Protein AF-A0A6B2V309-F1 (afdb_monomer_lite)

Sequence (96 aa):
MDEAGTGRRTAALWAVWGASRAVLLLCALRVLVFPGPDVTSDVSVIYRGWYEVLRQGAFPVGDVAWQYPPGAALAILAPAALPFLGYATAFFVLAL

pLDDT: mean 92.57, std 7.84, range [52.56, 98.25]

Foldseek 3Di:
DCVVVVVVVVVVVVVVVVVVLVVVLCCLVVVDPDPDDNPLVCQVPVLQVQLVQVVVVHGPVVDPVPPDDPVCSCLSPQLVVVVVDDRSNSSSVVPD

Structure (mmCIF, N/CA/C/O backbone):
data_AF-A0A6B2V309-F1
#
_entry.id   AF-A0A6B2V309-F1
#
loop_
_atom_site.group_PDB
_atom_site.id
_atom_site.type_symbol
_atom_site.label_atom_id
_atom_site.label_alt_id
_atom_site.label_comp_id
_atom_site.label_asym_id
_atom_site.label_entity_id
_atom_site.label_seq_id
_atom_site.pdbx_PDB_ins_code
_atom_site.Cartn_x
_atom_site.Cartn_y
_atom_site.Cartn_z
_atom_site.occupancy
_atom_site.B_iso_or_equiv
_atom_site.auth_seq_id
_atom_site.auth_comp_id
_atom_site.auth_asym_id
_atom_site.auth_atom_id
_atom_site.pdbx_PDB_model_num
ATOM 1 N N . MET A 1 1 ? 33.784 7.123 -21.328 1.00 52.56 1 MET A N 1
ATOM 2 C CA . MET A 1 1 ? 32.848 6.747 -20.249 1.00 52.56 1 MET A CA 1
ATOM 3 C C . MET A 1 1 ? 31.481 6.678 -20.899 1.00 52.56 1 MET A C 1
ATOM 5 O O . MET A 1 1 ? 30.989 7.704 -21.344 1.00 52.56 1 MET A O 1
ATOM 9 N N . ASP A 1 2 ? 30.956 5.471 -21.104 1.00 64.19 2 ASP A N 1
ATOM 10 C CA . ASP A 1 2 ? 29.888 5.220 -22.082 1.00 64.19 2 ASP A CA 1
ATOM 11 C C . ASP A 1 2 ? 28.497 5.556 -21.525 1.00 64.19 2 ASP A C 1
ATOM 13 O O . ASP A 1 2 ? 27.751 4.686 -21.069 1.00 64.19 2 ASP A O 1
ATOM 17 N N . GLU A 1 3 ? 28.130 6.836 -21.581 1.00 65.19 3 GLU A N 1
ATOM 18 C CA . GLU A 1 3 ? 26.836 7.344 -21.101 1.00 65.19 3 GLU A CA 1
ATOM 19 C C . GLU A 1 3 ? 25.636 6.689 -21.804 1.00 65.19 3 GLU A C 1
ATOM 21 O O . GLU A 1 3 ? 24.624 6.382 -21.169 1.00 65.19 3 GLU A O 1
ATOM 26 N N . ALA A 1 4 ? 25.778 6.361 -23.094 1.00 68.88 4 ALA A N 1
ATOM 27 C CA . ALA A 1 4 ? 24.755 5.657 -23.870 1.00 68.88 4 ALA A CA 1
ATOM 28 C C . ALA A 1 4 ? 24.462 4.241 -23.329 1.00 68.88 4 ALA A C 1
ATOM 30 O O . ALA A 1 4 ? 23.321 3.771 -23.360 1.00 68.88 4 ALA A O 1
ATOM 31 N N . GLY A 1 5 ? 25.480 3.557 -22.792 1.00 77.38 5 GLY A N 1
ATOM 32 C CA . GLY A 1 5 ? 25.336 2.240 -22.165 1.00 77.38 5 GLY A CA 1
ATOM 33 C C . GLY A 1 5 ? 24.615 2.310 -20.815 1.00 77.38 5 GLY A C 1
ATOM 34 O O . GLY A 1 5 ? 23.782 1.448 -20.521 1.00 77.38 5 GLY A O 1
ATOM 35 N N . THR A 1 6 ? 24.885 3.359 -20.036 1.00 83.69 6 THR A N 1
ATOM 36 C CA . THR A 1 6 ? 24.203 3.645 -18.768 1.00 83.69 6 THR A CA 1
ATOM 37 C C . THR A 1 6 ? 22.728 3.975 -18.987 1.00 83.69 6 THR A C 1
ATOM 39 O O . THR A 1 6 ? 21.874 3.361 -18.347 1.00 83.69 6 THR A O 1
ATOM 42 N N . GLY A 1 7 ? 22.399 4.8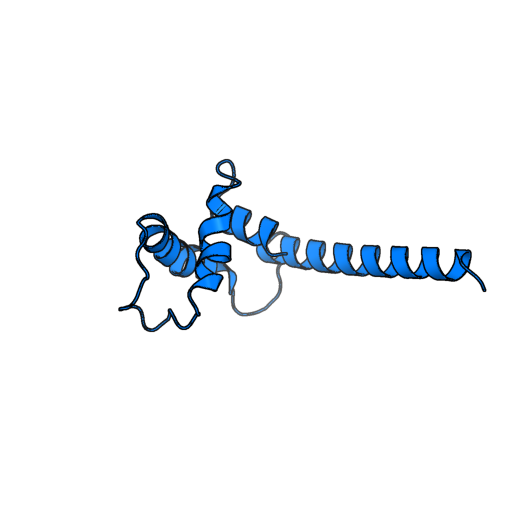58 -19.938 1.00 87.00 7 GLY A N 1
ATOM 43 C CA . GLY A 1 7 ? 21.011 5.258 -20.205 1.00 87.00 7 GLY A CA 1
ATOM 44 C C . GLY A 1 7 ? 20.108 4.076 -20.569 1.00 87.00 7 GLY A C 1
ATOM 45 O O . GLY A 1 7 ? 19.021 3.915 -20.011 1.00 87.00 7 GLY A O 1
ATOM 46 N N . ARG A 1 8 ? 20.593 3.178 -21.436 1.00 90.19 8 ARG A N 1
ATOM 47 C CA . ARG A 1 8 ? 19.850 1.972 -21.834 1.00 90.19 8 ARG A CA 1
ATOM 48 C C . ARG A 1 8 ? 19.640 0.990 -20.677 1.00 90.19 8 ARG A C 1
ATOM 50 O O . ARG A 1 8 ? 18.581 0.373 -20.596 1.00 90.19 8 ARG A O 1
ATOM 57 N N . ARG A 1 9 ? 20.620 0.847 -19.777 1.00 92.62 9 ARG A N 1
ATOM 58 C CA . ARG A 1 9 ? 20.492 -0.009 -18.584 1.00 92.62 9 ARG A CA 1
ATOM 59 C C . ARG A 1 9 ? 19.473 0.555 -17.600 1.00 92.62 9 ARG A C 1
ATOM 61 O O . ARG A 1 9 ? 18.618 -0.192 -17.142 1.00 92.62 9 ARG A O 1
ATOM 68 N N . THR A 1 10 ? 19.508 1.858 -17.334 1.00 95.06 10 THR A N 1
ATOM 69 C CA . THR A 1 10 ? 18.530 2.518 -16.458 1.00 95.06 10 THR A CA 1
ATOM 70 C C . THR A 1 10 ? 17.111 2.394 -17.011 1.00 95.06 10 THR A C 1
ATOM 72 O O . THR A 1 10 ? 16.197 2.048 -16.269 1.00 95.06 10 THR A O 1
ATOM 75 N N . ALA A 1 11 ? 16.925 2.590 -18.320 1.00 95.50 11 ALA A N 1
ATOM 76 C CA . ALA A 1 11 ? 15.627 2.394 -18.964 1.00 95.50 11 ALA A CA 1
ATOM 77 C C . ALA A 1 11 ? 15.125 0.946 -18.830 1.00 95.50 11 ALA A C 1
ATOM 79 O O . ALA A 1 11 ? 13.965 0.726 -18.493 1.00 95.50 11 ALA A O 1
ATOM 80 N N . ALA A 1 12 ? 16.003 -0.042 -19.031 1.00 96.50 12 ALA A N 1
ATOM 81 C CA . ALA A 1 12 ? 15.656 -1.447 -18.843 1.00 96.50 12 ALA A CA 1
ATOM 82 C C . ALA A 1 12 ? 15.272 -1.761 -17.386 1.00 96.50 12 ALA A C 1
ATOM 84 O O . ALA A 1 12 ? 14.299 -2.475 -17.161 1.00 96.50 12 ALA A O 1
ATOM 85 N N . LEU A 1 13 ? 15.982 -1.197 -16.401 1.00 97.56 13 LEU A N 1
ATOM 86 C CA . LEU A 1 13 ? 15.649 -1.364 -14.982 1.00 97.56 13 LEU A CA 1
ATOM 87 C C . LEU A 1 13 ? 14.262 -0.804 -14.657 1.00 97.56 13 LEU A C 1
ATOM 89 O O . LEU A 1 13 ? 13.468 -1.495 -14.023 1.00 97.56 13 LEU A O 1
ATOM 93 N N . TRP A 1 14 ? 13.940 0.400 -15.134 1.00 98.06 14 TRP A N 1
ATOM 94 C CA . TRP A 1 14 ? 12.609 0.983 -14.950 1.00 98.06 14 TRP A CA 1
ATOM 95 C C . TRP A 1 14 ? 11.517 0.190 -15.660 1.00 98.06 14 TRP A C 1
ATOM 97 O O . TRP A 1 14 ? 10.447 -0.005 -15.091 1.00 98.06 14 TRP A O 1
ATOM 107 N N . ALA A 1 15 ? 11.786 -0.307 -16.869 1.00 97.75 15 ALA A N 1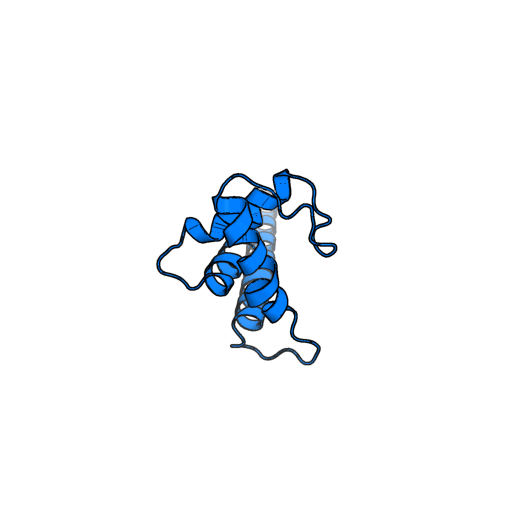
ATOM 108 C CA . ALA A 1 15 ? 10.836 -1.129 -17.609 1.00 97.75 15 ALA A CA 1
ATOM 109 C C . ALA A 1 15 ? 10.541 -2.447 -16.879 1.00 97.75 15 ALA A C 1
ATOM 111 O O . ALA A 1 15 ? 9.379 -2.804 -16.705 1.00 97.75 15 ALA A O 1
ATOM 112 N N . VAL A 1 16 ? 11.577 -3.144 -16.401 1.00 98.19 16 VAL A N 1
ATOM 113 C CA . VAL A 1 16 ? 11.420 -4.382 -15.621 1.00 98.19 16 VAL A CA 1
ATOM 114 C C . VAL A 1 16 ? 10.697 -4.104 -14.305 1.00 98.19 16 VAL A C 1
ATOM 116 O O . VAL A 1 16 ? 9.771 -4.834 -13.951 1.00 98.19 16 VAL A O 1
ATOM 119 N N . TRP A 1 17 ? 11.069 -3.032 -13.603 1.00 97.94 17 TRP A N 1
ATOM 120 C CA . TRP A 1 17 ? 10.400 -2.622 -12.372 1.00 97.94 17 TRP A CA 1
ATOM 121 C C . TRP A 1 17 ? 8.911 -2.339 -12.619 1.00 97.94 17 TRP A C 1
ATOM 123 O O . TRP A 1 17 ? 8.066 -2.958 -11.975 1.00 97.94 17 TRP A O 1
ATOM 133 N N . GLY A 1 18 ? 8.574 -1.510 -13.609 1.00 98.19 18 GLY A N 1
ATOM 134 C CA . GLY A 1 18 ? 7.189 -1.176 -13.948 1.00 98.19 18 GLY A CA 1
ATOM 135 C C . GLY A 1 18 ? 6.376 -2.391 -14.401 1.00 98.19 18 GLY A C 1
ATOM 136 O O . GLY A 1 18 ? 5.254 -2.584 -13.939 1.00 98.19 18 GLY A O 1
ATOM 137 N N . ALA A 1 19 ? 6.953 -3.265 -15.231 1.00 98.25 19 ALA A N 1
ATOM 138 C CA . ALA A 1 19 ? 6.307 -4.510 -15.646 1.00 98.25 19 ALA A CA 1
ATOM 139 C C . ALA A 1 19 ? 6.016 -5.428 -14.449 1.00 98.25 19 ALA A C 1
ATOM 141 O O . ALA A 1 19 ? 4.927 -5.992 -14.357 1.00 98.25 19 ALA A O 1
ATOM 142 N N . SER A 1 20 ? 6.952 -5.540 -13.502 1.00 97.44 20 SER A N 1
ATOM 143 C CA . SER A 1 20 ? 6.750 -6.348 -12.296 1.00 97.44 20 SER A CA 1
ATOM 144 C C . SER A 1 20 ? 5.594 -5.821 -11.435 1.00 97.44 20 SER A C 1
ATOM 146 O O . SER A 1 20 ? 4.767 -6.609 -10.976 1.00 97.44 20 SER A O 1
ATOM 148 N N . ARG A 1 21 ? 5.470 -4.494 -11.283 1.00 97.56 21 ARG A N 1
ATOM 149 C CA . ARG A 1 21 ? 4.366 -3.854 -10.549 1.00 97.56 21 ARG A CA 1
ATOM 150 C C . ARG A 1 21 ? 3.031 -3.995 -11.259 1.00 97.56 21 ARG A C 1
ATOM 152 O O . ARG A 1 21 ? 2.047 -4.342 -10.614 1.00 97.56 21 ARG A O 1
ATOM 159 N N . ALA A 1 22 ? 3.011 -3.844 -12.582 1.00 97.69 22 ALA A N 1
ATOM 160 C CA . ALA A 1 22 ? 1.812 -4.068 -13.380 1.00 97.69 22 ALA A CA 1
ATOM 161 C C . ALA A 1 22 ? 1.291 -5.506 -13.230 1.00 97.69 22 ALA A C 1
ATOM 163 O O . ALA A 1 22 ? 0.097 -5.701 -13.020 1.00 97.69 22 ALA A O 1
ATOM 164 N N . VAL A 1 23 ? 2.171 -6.513 -13.267 1.00 96.50 23 VAL A N 1
ATOM 165 C CA . VAL A 1 23 ? 1.776 -7.914 -13.039 1.00 96.50 23 VAL A CA 1
ATOM 166 C C . VAL A 1 23 ? 1.192 -8.101 -11.637 1.00 96.50 23 VAL A C 1
ATOM 168 O O . VAL A 1 23 ? 0.129 -8.704 -11.505 1.00 96.50 23 VAL A O 1
ATOM 171 N N . LEU A 1 24 ? 1.829 -7.550 -10.598 1.00 95.00 24 LEU A N 1
ATOM 172 C CA . LEU A 1 24 ? 1.301 -7.616 -9.230 1.00 95.00 24 LEU A CA 1
ATOM 173 C C . LEU A 1 24 ? -0.067 -6.937 -9.104 1.00 95.00 24 LEU A C 1
ATOM 175 O O . LEU A 1 24 ? -0.958 -7.491 -8.464 1.00 95.00 24 LEU A O 1
ATOM 179 N N . LEU A 1 25 ? -0.258 -5.779 -9.742 1.00 95.75 25 LEU A N 1
ATOM 180 C CA . LEU A 1 25 ? -1.533 -5.067 -9.747 1.00 95.75 25 LEU A CA 1
ATOM 181 C C . LEU A 1 25 ? -2.623 -5.886 -10.450 1.00 95.75 25 LEU A C 1
ATOM 183 O O . LEU A 1 25 ? -3.723 -6.019 -9.922 1.00 95.75 25 LEU A O 1
ATOM 187 N N . LEU A 1 26 ? -2.320 -6.495 -11.600 1.00 95.81 26 LEU A N 1
ATOM 188 C CA . LEU A 1 26 ? -3.255 -7.382 -12.301 1.00 95.81 26 LEU A CA 1
ATOM 189 C C . LEU A 1 26 ? -3.639 -8.601 -11.452 1.00 95.81 26 LEU A C 1
ATOM 191 O O . LEU A 1 26 ? -4.801 -9.013 -11.472 1.00 95.81 26 LEU A O 1
ATOM 195 N N . CYS A 1 27 ? -2.697 -9.153 -10.684 1.00 93.56 27 CYS A N 1
ATOM 196 C CA . CYS A 1 27 ? -2.983 -10.214 -9.720 1.00 93.56 27 CYS A CA 1
ATOM 197 C C . CYS A 1 27 ? -3.883 -9.725 -8.574 1.00 93.56 27 CYS A C 1
ATOM 199 O O . CYS A 1 27 ? -4.887 -10.367 -8.269 1.00 93.56 27 CYS A O 1
ATOM 201 N N . ALA A 1 28 ? -3.571 -8.572 -7.972 1.00 92.69 28 ALA A N 1
ATOM 202 C CA . ALA A 1 28 ? -4.350 -7.987 -6.877 1.00 92.69 28 ALA A CA 1
ATOM 203 C C . ALA A 1 28 ? -5.786 -7.632 -7.301 1.00 92.69 28 ALA A C 1
ATOM 205 O O . ALA A 1 28 ? -6.728 -7.801 -6.532 1.00 92.69 28 ALA A O 1
ATOM 206 N N . LEU A 1 29 ? -5.969 -7.204 -8.552 1.00 92.12 29 LEU A N 1
ATOM 207 C CA . LEU A 1 29 ? -7.277 -6.940 -9.159 1.00 92.12 29 LEU A CA 1
ATOM 208 C C . LEU A 1 29 ? -7.970 -8.207 -9.684 1.00 92.12 29 LEU A C 1
ATOM 210 O O . LEU A 1 29 ? -9.026 -8.109 -10.307 1.00 92.12 29 LEU A O 1
ATOM 214 N N . ARG A 1 30 ? -7.389 -9.391 -9.445 1.00 90.75 30 ARG A N 1
ATOM 215 C CA . ARG A 1 30 ? -7.911 -10.706 -9.855 1.00 90.75 30 ARG A CA 1
ATOM 216 C C . ARG A 1 30 ? -8.095 -1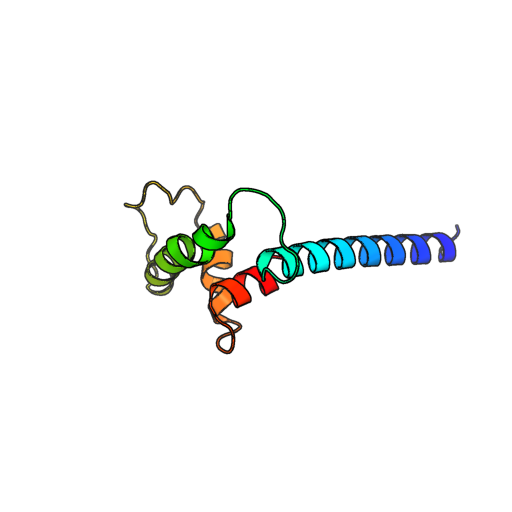0.859 -11.372 1.00 90.75 30 ARG A C 1
ATOM 218 O O . ARG A 1 30 ? -8.796 -11.770 -11.805 1.00 90.75 30 ARG A O 1
ATOM 225 N N . VAL A 1 31 ? -7.438 -10.018 -12.178 1.00 94.31 31 VAL A N 1
ATOM 226 C CA . VAL A 1 31 ? -7.364 -10.160 -13.645 1.00 94.31 31 VAL A CA 1
ATOM 227 C C . VAL A 1 31 ? -6.481 -11.354 -14.004 1.00 94.31 31 VAL A C 1
ATOM 229 O O . VAL A 1 31 ? -6.799 -12.121 -14.910 1.00 94.31 31 VAL A O 1
ATOM 232 N N . LEU A 1 32 ? -5.393 -11.535 -13.253 1.00 93.00 32 LEU A N 1
ATOM 233 C CA . LEU A 1 32 ? -4.569 -12.738 -13.270 1.00 93.00 32 LEU A CA 1
ATOM 234 C C . LEU A 1 32 ? -4.781 -13.492 -11.955 1.00 93.00 32 LEU A C 1
ATOM 236 O O . LEU A 1 32 ? -4.572 -12.944 -10.877 1.00 93.00 32 LEU A O 1
ATOM 240 N N . VAL A 1 33 ? -5.217 -14.748 -12.023 1.00 89.75 33 VAL A N 1
ATOM 241 C CA . VAL A 1 33 ? -5.457 -15.550 -10.816 1.00 89.75 33 VAL A CA 1
AT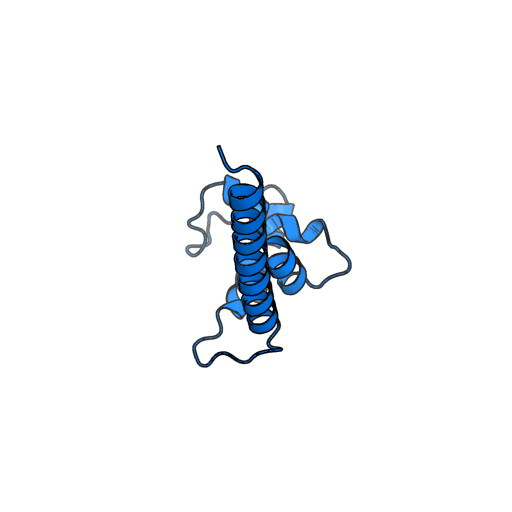OM 242 C C . VAL A 1 33 ? -4.172 -16.273 -10.435 1.00 89.75 33 VAL A C 1
ATOM 244 O O . VAL A 1 33 ? -3.725 -17.173 -11.143 1.00 89.75 33 VAL A O 1
ATOM 247 N N . PHE A 1 34 ? -3.587 -15.883 -9.305 1.00 84.38 34 PHE A N 1
ATOM 248 C CA . PHE A 1 34 ? -2.465 -16.596 -8.709 1.00 84.38 34 PHE A CA 1
ATOM 249 C C . PHE A 1 34 ? -2.988 -17.670 -7.737 1.00 84.38 34 PHE A C 1
ATOM 251 O O . PHE A 1 34 ? -3.834 -17.355 -6.898 1.00 84.38 34 PHE A O 1
ATOM 258 N N . PRO A 1 35 ? -2.538 -18.933 -7.836 1.00 84.81 35 PRO A N 1
ATOM 259 C CA . PRO A 1 35 ? -2.991 -19.991 -6.938 1.00 84.81 35 PRO A CA 1
ATOM 260 C C . PRO A 1 35 ? -2.444 -19.771 -5.520 1.00 84.81 35 PRO A C 1
ATOM 262 O O . PRO A 1 35 ? -1.241 -19.605 -5.336 1.00 84.81 35 PRO A O 1
ATOM 265 N N . GLY A 1 36 ? -3.313 -19.809 -4.510 1.00 82.69 36 GLY A N 1
ATOM 266 C CA . GLY A 1 36 ? -2.919 -19.681 -3.105 1.00 82.69 36 GLY A CA 1
ATOM 267 C C . GLY A 1 36 ? -3.921 -18.891 -2.259 1.00 82.69 36 GLY A C 1
ATOM 268 O O . GLY A 1 36 ? -5.014 -18.579 -2.737 1.00 82.69 36 GLY A O 1
ATOM 269 N N . PRO A 1 37 ? -3.569 -18.595 -0.994 1.00 80.94 37 PRO A N 1
ATOM 270 C CA . PRO A 1 37 ? -4.384 -17.773 -0.108 1.00 80.94 37 PRO A CA 1
ATOM 271 C C . PRO A 1 37 ? -4.579 -16.364 -0.674 1.00 80.94 37 PRO A C 1
ATOM 273 O O . PRO A 1 37 ? -3.628 -15.737 -1.141 1.00 80.94 37 PRO A O 1
ATOM 276 N N . ASP A 1 38 ? -5.810 -15.862 -0.604 1.00 82.75 38 ASP A N 1
ATOM 277 C CA . ASP A 1 38 ? -6.132 -14.499 -1.014 1.00 82.75 38 ASP A CA 1
ATOM 278 C C . ASP A 1 38 ? -5.808 -13.529 0.128 1.00 82.75 38 ASP A C 1
ATOM 280 O O . ASP A 1 38 ? -6.518 -13.472 1.125 1.00 82.75 38 ASP A O 1
ATOM 284 N N . VAL A 1 39 ? -4.716 -12.779 -0.015 1.00 80.12 39 VAL A N 1
ATOM 285 C CA . VAL A 1 39 ? -4.304 -11.747 0.954 1.00 80.12 39 VAL A CA 1
ATOM 286 C C . VAL A 1 39 ? -4.949 -10.386 0.672 1.00 80.12 39 VAL A C 1
ATOM 288 O O . VAL A 1 39 ? -4.777 -9.438 1.436 1.00 80.12 39 VAL A O 1
ATOM 291 N N . THR A 1 40 ? -5.702 -10.250 -0.425 1.00 85.81 40 THR A N 1
ATOM 292 C CA . THR A 1 40 ? -6.348 -8.978 -0.788 1.00 85.81 40 THR A CA 1
ATOM 293 C C . THR A 1 40 ? -7.572 -8.681 0.082 1.00 85.81 40 THR A C 1
ATOM 295 O O . THR A 1 40 ? -7.964 -7.516 0.233 1.00 85.81 40 THR A O 1
ATOM 298 N N . SER A 1 41 ? -8.145 -9.712 0.715 1.00 84.56 41 SER A N 1
ATOM 299 C CA . SER A 1 41 ? -9.239 -9.569 1.679 1.00 84.56 41 SER A CA 1
ATOM 300 C C . SER A 1 41 ? -8.836 -8.743 2.894 1.00 84.56 41 SER A C 1
ATOM 302 O O . SER A 1 41 ? -9.648 -7.956 3.381 1.00 84.56 41 SER A O 1
ATOM 304 N N . ASP A 1 42 ? -7.583 -8.850 3.338 1.00 89.00 42 ASP A N 1
ATOM 305 C CA . ASP A 1 42 ? -7.080 -8.114 4.501 1.00 89.00 42 ASP A CA 1
ATOM 306 C C . ASP A 1 42 ? -7.144 -6.605 4.253 1.00 89.00 42 ASP A C 1
ATOM 308 O O . ASP A 1 42 ? -7.520 -5.838 5.138 1.00 89.00 42 ASP A O 1
ATOM 312 N N . VAL A 1 43 ? -6.896 -6.162 3.018 1.00 91.62 43 VAL A N 1
ATOM 313 C CA . VAL A 1 43 ? -7.032 -4.745 2.653 1.00 91.62 43 VAL A CA 1
ATOM 314 C C . VAL A 1 43 ? -8.497 -4.302 2.688 1.00 91.62 43 VAL A C 1
ATOM 316 O O . VAL A 1 43 ? -8.826 -3.228 3.194 1.00 91.62 43 VAL A O 1
ATOM 319 N N . SER A 1 44 ? -9.395 -5.135 2.164 1.00 89.06 44 SER A N 1
ATOM 320 C CA . SER A 1 44 ? -10.823 -4.808 2.080 1.00 89.06 44 SER A CA 1
ATOM 321 C C . SER A 1 44 ? -11.529 -4.836 3.440 1.00 89.06 44 SER A C 1
ATOM 323 O O . SER A 1 44 ? -12.526 -4.138 3.612 1.00 89.06 44 SER A O 1
ATOM 325 N N . VAL A 1 45 ? -11.018 -5.618 4.395 1.00 91.31 45 VAL A N 1
ATOM 326 C CA . VAL A 1 45 ? -11.627 -5.820 5.718 1.00 91.31 45 VAL A CA 1
ATOM 327 C C . VAL A 1 45 ? -10.822 -5.117 6.810 1.00 91.31 45 VAL A C 1
ATOM 329 O O . VAL A 1 45 ? -11.315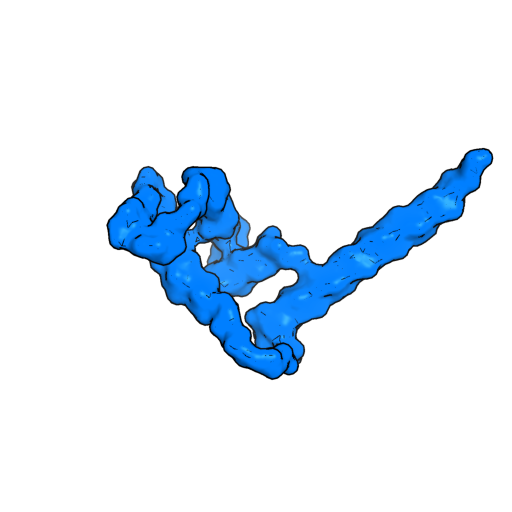 -4.169 7.420 1.00 91.31 45 VAL A O 1
ATOM 332 N N . ILE A 1 46 ? -9.579 -5.544 7.039 1.00 94.94 46 ILE A N 1
ATOM 333 C CA . ILE A 1 46 ? -8.744 -5.073 8.151 1.00 94.94 46 ILE A CA 1
ATOM 334 C C . ILE A 1 46 ? -8.295 -3.632 7.897 1.00 94.94 46 ILE A C 1
ATOM 336 O O . ILE A 1 46 ? -8.569 -2.748 8.708 1.00 94.94 46 ILE A O 1
ATOM 340 N N . TYR A 1 47 ? -7.676 -3.353 6.744 1.00 96.12 47 TYR A N 1
ATOM 341 C CA . TYR A 1 47 ? -7.142 -2.010 6.476 1.00 96.12 47 TYR A CA 1
ATOM 342 C C . TYR A 1 47 ? -8.268 -0.993 6.328 1.00 96.12 47 TYR A C 1
ATOM 344 O O . TYR A 1 47 ? -8.152 0.128 6.821 1.00 96.12 47 TYR A O 1
ATOM 352 N N . ARG A 1 48 ? -9.391 -1.388 5.713 1.00 96.38 48 ARG A N 1
ATOM 353 C CA . ARG A 1 48 ? -10.586 -0.544 5.661 1.00 96.38 48 ARG A CA 1
ATOM 354 C C . ARG A 1 48 ? -11.121 -0.235 7.062 1.00 96.38 48 ARG A C 1
ATOM 356 O O . ARG A 1 48 ? -11.474 0.912 7.317 1.00 96.38 48 ARG A O 1
ATOM 363 N N . GLY A 1 49 ? -11.151 -1.213 7.968 1.00 96.12 49 GLY A N 1
ATOM 364 C CA . GLY A 1 49 ? -11.526 -0.998 9.367 1.00 96.12 49 GLY A CA 1
ATOM 365 C C . GLY A 1 49 ? -10.602 0.001 10.067 1.00 96.12 49 GLY A C 1
ATOM 366 O O . GLY A 1 49 ? -11.072 0.965 10.673 1.00 96.12 49 GLY A O 1
ATOM 367 N N . TRP A 1 50 ? -9.287 -0.157 9.908 1.00 97.50 50 TRP A N 1
ATOM 368 C CA . TRP A 1 50 ? -8.306 0.790 10.447 1.00 97.50 50 TRP A CA 1
ATOM 369 C C . TRP A 1 50 ? -8.439 2.185 9.843 1.00 97.50 50 TRP A C 1
ATOM 371 O O . TRP A 1 50 ? -8.354 3.166 10.575 1.00 97.50 50 TRP A O 1
ATOM 381 N N . TYR A 1 51 ? -8.695 2.295 8.538 1.00 97.38 51 TYR A N 1
ATOM 382 C CA . TYR A 1 51 ? -8.934 3.569 7.859 1.00 97.38 51 TYR A CA 1
ATOM 383 C C . TYR A 1 51 ? -10.071 4.365 8.507 1.00 97.38 51 TYR A C 1
ATOM 385 O O . TYR A 1 51 ? -9.928 5.570 8.719 1.00 97.38 51 TYR A O 1
ATOM 393 N N . GLU A 1 52 ? -11.177 3.705 8.861 1.00 96.94 52 GLU A N 1
ATOM 394 C CA . GLU A 1 52 ? -12.323 4.363 9.498 1.00 96.94 52 GLU A CA 1
ATOM 395 C C . GLU A 1 52 ? -11.989 4.931 10.888 1.00 96.94 52 GLU A C 1
ATOM 397 O O . GLU A 1 52 ? -12.551 5.960 11.267 1.00 96.94 52 GLU A O 1
ATOM 402 N N . VAL A 1 53 ? -11.058 4.312 11.622 1.00 97.12 53 VAL A N 1
ATOM 403 C CA . VAL A 1 53 ? -10.554 4.810 12.917 1.00 97.12 53 VAL A CA 1
ATOM 404 C C . VAL A 1 53 ? -9.527 5.927 12.704 1.00 97.12 53 VAL A C 1
ATOM 406 O O . VAL A 1 53 ? -9.660 7.020 13.256 1.00 97.12 53 VAL A O 1
ATOM 409 N N . LEU A 1 54 ? -8.539 5.689 11.839 1.00 97.50 54 LEU A N 1
ATOM 410 C CA . LEU A 1 54 ? -7.445 6.618 11.545 1.00 97.50 54 LEU A CA 1
ATOM 411 C C . LEU A 1 54 ? -7.940 7.950 10.991 1.00 97.50 54 LEU A C 1
ATOM 413 O O . LEU A 1 54 ? -7.421 9.000 11.373 1.00 97.50 54 LEU A O 1
ATOM 417 N N . ARG A 1 55 ? -8.970 7.948 10.135 1.00 96.69 55 ARG A N 1
ATOM 418 C CA . ARG A 1 55 ? -9.519 9.191 9.566 1.00 96.69 55 ARG A CA 1
ATOM 419 C C . ARG A 1 55 ? -10.172 10.103 10.608 1.00 96.69 55 ARG A C 1
ATOM 421 O O . ARG A 1 55 ? -10.440 11.260 10.307 1.00 96.69 55 ARG A O 1
ATOM 428 N N . GLN A 1 56 ? -10.436 9.589 11.809 1.00 96.88 56 GLN A N 1
ATOM 429 C CA . GLN A 1 56 ? -10.949 10.356 12.947 1.00 96.88 56 GLN A CA 1
ATOM 430 C C . GLN A 1 56 ? -9.817 10.934 13.814 1.00 96.88 56 GLN A C 1
ATOM 432 O O . GLN A 1 56 ? -10.088 11.614 14.799 1.00 96.88 56 GLN A O 1
ATOM 437 N N . GLY A 1 57 ? -8.550 10.684 13.460 1.00 95.56 57 GLY A N 1
ATOM 438 C CA . GLY A 1 57 ? -7.381 11.150 14.210 1.00 95.56 57 GLY A CA 1
ATOM 439 C C . GLY A 1 57 ? -6.981 10.245 15.378 1.00 95.56 57 GLY A C 1
ATOM 440 O O . GLY A 1 57 ? -6.200 10.667 16.227 1.00 95.56 57 GLY A O 1
ATOM 441 N N . ALA A 1 58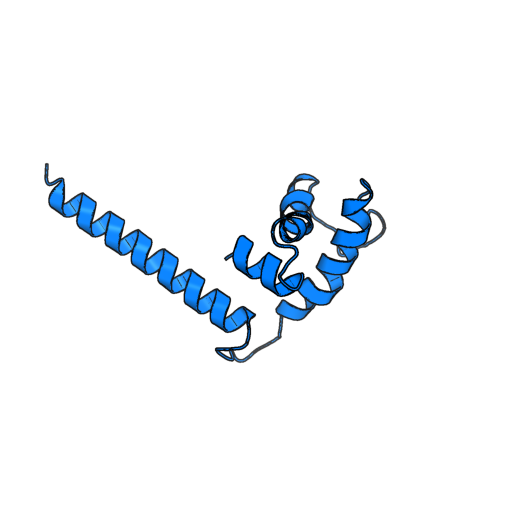 ? -7.496 9.013 15.432 1.00 95.50 58 ALA A N 1
ATOM 442 C CA . ALA A 1 58 ? -7.178 8.031 16.464 1.00 95.50 58 ALA A CA 1
ATOM 443 C C . ALA A 1 58 ? -6.505 6.790 15.867 1.00 95.50 58 ALA A C 1
ATOM 445 O O . ALA A 1 58 ? -6.716 6.455 14.707 1.00 95.50 58 ALA A O 1
ATOM 446 N N . PHE A 1 59 ? -5.724 6.074 16.672 1.00 95.31 59 PHE A N 1
ATOM 447 C CA . PHE A 1 59 ? -5.153 4.784 16.280 1.00 95.31 59 PHE A CA 1
ATOM 448 C C . PHE A 1 59 ? -6.023 3.628 16.795 1.00 95.31 59 PHE A C 1
ATOM 450 O O . PHE A 1 59 ? -6.631 3.766 17.860 1.00 95.31 59 PHE A O 1
ATOM 457 N N . PRO A 1 60 ? -6.074 2.476 16.099 1.00 94.69 60 PRO A N 1
ATOM 458 C CA . PRO A 1 60 ? -6.824 1.299 16.543 1.00 94.69 60 PRO A CA 1
ATOM 459 C C . PRO A 1 60 ? -6.068 0.545 17.657 1.00 94.69 60 PRO A C 1
ATOM 461 O O . PRO A 1 60 ? -5.706 -0.615 17.517 1.00 94.69 60 PRO A O 1
ATOM 464 N N . VAL A 1 61 ? -5.813 1.215 18.786 1.00 88.94 61 VAL A N 1
ATOM 465 C CA . VAL A 1 61 ? -4.916 0.750 19.868 1.00 88.94 61 VAL A CA 1
ATOM 466 C C . VAL A 1 61 ? -5.372 -0.548 20.550 1.00 88.94 61 VAL A C 1
ATOM 468 O O . VAL A 1 61 ? -4.563 -1.223 21.175 1.00 88.94 61 VAL A O 1
ATOM 471 N N . GLY A 1 62 ? -6.665 -0.879 20.466 1.00 89.19 62 GLY A N 1
ATOM 472 C CA . GLY A 1 62 ? -7.239 -2.110 21.023 1.00 89.19 62 GLY A CA 1
ATOM 473 C C . GLY A 1 62 ? -7.268 -3.293 20.051 1.00 89.19 62 GLY A C 1
ATOM 474 O O . GLY A 1 62 ? -7.664 -4.386 20.448 1.00 89.19 62 GLY A O 1
ATOM 475 N N . ASP A 1 63 ? -6.883 -3.087 18.791 1.00 95.19 63 ASP A N 1
ATOM 476 C CA . ASP A 1 63 ? -6.829 -4.144 17.787 1.00 95.19 63 ASP A CA 1
ATOM 477 C C . ASP A 1 63 ? -5.446 -4.809 17.802 1.00 95.19 63 ASP A C 1
ATOM 479 O O . ASP A 1 63 ? -4.436 -4.184 17.486 1.00 95.19 63 ASP A O 1
ATOM 483 N N . VAL A 1 64 ? -5.395 -6.097 18.145 1.00 94.75 64 VAL A N 1
ATOM 484 C CA . VAL A 1 64 ? -4.146 -6.878 18.203 1.00 94.75 64 VAL A CA 1
ATOM 485 C C . VAL A 1 64 ? -3.488 -7.069 16.833 1.00 94.75 64 VAL A C 1
ATOM 487 O O . VAL A 1 64 ? -2.293 -7.365 16.755 1.00 94.75 64 VAL A O 1
ATOM 490 N N . ALA A 1 65 ? -4.244 -6.901 15.746 1.00 93.88 65 ALA A N 1
ATOM 491 C CA . ALA A 1 65 ? -3.691 -6.924 14.400 1.00 93.88 65 ALA A CA 1
ATOM 492 C C . ALA A 1 65 ? -2.928 -5.625 14.075 1.00 93.88 65 ALA A C 1
ATOM 494 O O . ALA A 1 65 ? -2.070 -5.628 13.190 1.00 93.88 65 ALA A O 1
ATOM 495 N N . TRP A 1 66 ? -3.178 -4.522 14.795 1.00 94.50 66 TRP A N 1
ATOM 496 C CA . TRP A 1 66 ? -2.448 -3.271 14.609 1.00 94.50 66 TRP A CA 1
ATOM 497 C C . TRP A 1 66 ? -1.089 -3.312 15.317 1.00 94.50 66 TRP A C 1
ATOM 499 O O . TRP A 1 66 ? -0.972 -3.065 16.515 1.00 94.50 66 TRP A O 1
ATOM 509 N N . GLN A 1 67 ? -0.033 -3.594 14.554 1.00 93.25 67 GLN A N 1
ATOM 510 C CA . GLN A 1 67 ? 1.343 -3.700 15.070 1.00 93.25 67 GLN A CA 1
ATOM 511 C C . GLN A 1 67 ? 2.292 -2.657 14.459 1.00 93.25 67 GLN A C 1
ATOM 513 O O . GLN A 1 67 ? 3.508 -2.720 14.639 1.00 93.25 67 GLN A O 1
ATOM 518 N N . TYR A 1 68 ? 1.748 -1.697 13.709 1.00 91.19 68 TYR A N 1
ATOM 519 C CA . TYR A 1 68 ? 2.539 -0.753 12.931 1.00 91.19 68 TYR A CA 1
ATOM 520 C C . TYR A 1 68 ? 2.849 0.547 13.690 1.00 91.19 68 TYR A C 1
ATOM 522 O O . TYR A 1 68 ? 2.015 1.039 14.456 1.00 91.19 68 TYR A O 1
ATOM 530 N N . PRO A 1 69 ? 4.022 1.165 13.440 1.00 94.06 69 PRO A N 1
ATOM 531 C CA . PRO A 1 69 ? 4.319 2.496 13.955 1.00 94.06 69 PRO A CA 1
ATOM 532 C C . PRO A 1 69 ? 3.387 3.553 13.328 1.00 94.06 69 PRO A C 1
ATOM 534 O O . PRO A 1 69 ? 2.858 3.332 12.234 1.00 94.06 69 PRO A O 1
ATOM 537 N N . PRO A 1 70 ? 3.243 4.744 13.945 1.00 93.12 70 PRO A N 1
ATOM 538 C CA . PRO A 1 70 ? 2.310 5.778 13.490 1.00 93.12 70 PRO A CA 1
ATOM 539 C C . PRO A 1 70 ? 2.419 6.158 12.006 1.00 93.12 70 PRO A C 1
ATOM 541 O O . PRO A 1 70 ? 1.407 6.430 11.367 1.00 93.12 70 PRO A O 1
ATOM 544 N N . GLY A 1 71 ? 3.626 6.125 11.428 1.00 94.06 71 GLY A N 1
ATOM 545 C CA . GLY A 1 71 ? 3.850 6.448 10.015 1.00 94.06 71 GLY A CA 1
ATOM 546 C C . GLY A 1 71 ? 3.104 5.541 9.027 1.00 94.06 71 GLY A C 1
ATOM 547 O O . GLY A 1 71 ? 2.763 5.990 7.935 1.00 94.06 71 GLY A O 1
ATOM 548 N N . ALA A 1 72 ? 2.775 4.301 9.409 1.00 94.62 72 ALA A N 1
ATOM 549 C CA . ALA A 1 72 ? 2.005 3.393 8.558 1.00 94.62 72 ALA A CA 1
ATOM 550 C C . ALA A 1 72 ? 0.570 3.881 8.309 1.00 94.62 72 ALA A C 1
ATOM 552 O O . ALA A 1 72 ? -0.022 3.533 7.287 1.00 94.62 72 ALA A O 1
ATOM 553 N N . ALA A 1 73 ? 0.033 4.742 9.184 1.00 96.12 73 ALA A N 1
ATOM 554 C CA . ALA A 1 73 ? -1.274 5.356 8.981 1.00 96.12 73 ALA A CA 1
ATOM 555 C C . ALA A 1 73 ? -1.368 6.093 7.639 1.00 96.12 73 ALA A C 1
ATOM 557 O O . ALA A 1 73 ? -2.433 6.092 7.030 1.00 96.12 73 ALA A O 1
ATOM 558 N N . LEU A 1 74 ? -0.263 6.662 7.139 1.00 96.50 74 LEU A N 1
ATOM 559 C CA . LEU A 1 74 ? -0.243 7.346 5.845 1.00 96.50 74 LEU A CA 1
ATOM 560 C C . LEU A 1 74 ? -0.634 6.408 4.702 1.00 96.50 74 LEU A C 1
ATOM 562 O O . LEU A 1 74 ? -1.463 6.783 3.882 1.00 96.50 74 LEU A O 1
ATOM 566 N N . ALA A 1 75 ? -0.108 5.181 4.675 1.00 96.38 75 ALA A N 1
ATOM 567 C CA . ALA A 1 75 ? -0.450 4.205 3.641 1.00 96.38 75 ALA A CA 1
ATOM 568 C C . ALA A 1 75 ? -1.923 3.771 3.731 1.00 96.38 75 ALA A C 1
ATOM 570 O O . ALA A 1 75 ? -2.592 3.631 2.711 1.00 96.38 75 ALA A O 1
ATOM 571 N N . ILE A 1 76 ? -2.446 3.610 4.950 1.00 97.31 76 ILE A N 1
ATOM 572 C CA . ILE A 1 76 ? -3.841 3.212 5.192 1.00 97.31 76 ILE A CA 1
ATOM 573 C C . ILE A 1 76 ? -4.822 4.352 4.858 1.00 97.31 76 ILE A C 1
ATOM 575 O O . ILE A 1 76 ? -5.941 4.088 4.414 1.00 97.31 76 ILE A O 1
ATOM 579 N N . LEU A 1 77 ? -4.411 5.614 5.030 1.00 98.06 77 LEU A N 1
ATOM 580 C CA . LEU A 1 77 ? -5.195 6.817 4.719 1.00 98.06 77 LEU A CA 1
ATOM 581 C C . LEU A 1 77 ? -5.103 7.254 3.251 1.00 98.06 77 LEU A C 1
ATOM 583 O O . LEU A 1 77 ? -6.065 7.822 2.731 1.00 98.06 77 LEU A O 1
ATOM 587 N N . ALA A 1 78 ? -3.988 6.967 2.574 1.00 98.12 78 ALA A N 1
ATOM 588 C CA . ALA A 1 78 ? -3.708 7.384 1.199 1.00 98.12 78 ALA A CA 1
ATOM 589 C C . ALA A 1 78 ? -4.819 7.080 0.171 1.00 98.12 78 ALA A C 1
ATOM 591 O O . ALA A 1 78 ? -5.029 7.927 -0.699 1.00 98.12 78 ALA A O 1
ATOM 592 N N . PRO A 1 79 ? -5.593 5.973 0.260 1.00 98.19 79 PRO A N 1
ATOM 593 C CA . PRO A 1 79 ? -6.723 5.722 -0.638 1.00 98.19 79 PRO A CA 1
ATOM 594 C C . PRO A 1 79 ? -7.739 6.869 -0.736 1.00 98.19 79 PRO A C 1
ATOM 596 O O . PRO A 1 79 ? -8.390 7.019 -1.767 1.00 98.19 79 PRO A O 1
ATOM 599 N N . ALA A 1 80 ? -7.850 7.722 0.291 1.00 97.25 80 ALA A N 1
ATOM 600 C CA . ALA A 1 80 ? -8.711 8.907 0.260 1.00 97.25 80 ALA A CA 1
ATOM 601 C C . ALA A 1 80 ? -8.318 9.932 -0.825 1.00 97.25 80 ALA A C 1
ATOM 603 O O . ALA A 1 80 ? -9.150 10.750 -1.211 1.00 97.25 80 ALA A O 1
ATOM 604 N N . ALA A 1 81 ? -7.085 9.879 -1.342 1.00 97.94 81 ALA A N 1
ATOM 605 C CA . ALA A 1 81 ? -6.632 10.714 -2.454 1.00 97.94 81 ALA A CA 1
ATOM 606 C C . ALA A 1 81 ? -7.255 10.318 -3.808 1.00 97.94 81 ALA A C 1
ATOM 608 O O . ALA A 1 81 ? -7.221 11.111 -4.747 1.00 97.94 81 ALA A O 1
ATOM 609 N N . LEU A 1 82 ? -7.839 9.118 -3.915 1.00 98.00 82 LEU A N 1
ATOM 610 C CA . LEU A 1 82 ? -8.471 8.590 -5.129 1.00 98.00 82 LEU A CA 1
ATOM 611 C C . LEU A 1 82 ? -9.944 8.213 -4.859 1.00 98.00 82 LEU A C 1
ATOM 613 O O . LEU A 1 82 ? -10.315 7.044 -4.977 1.00 98.00 82 LEU A O 1
ATOM 617 N N . PRO A 1 83 ? -10.820 9.177 -4.506 1.00 95.94 83 PRO A N 1
ATOM 618 C CA . PRO A 1 83 ? -12.168 8.895 -3.994 1.00 95.94 83 PRO A CA 1
ATOM 619 C C . PRO A 1 83 ? -13.136 8.316 -5.038 1.00 95.94 83 PRO A C 1
ATOM 621 O O . PRO A 1 83 ? -14.232 7.885 -4.697 1.00 95.94 83 PRO A O 1
ATOM 624 N N . PHE A 1 84 ? -12.746 8.317 -6.312 1.00 97.00 84 PHE A N 1
ATOM 625 C CA . PHE A 1 84 ? -13.502 7.725 -7.416 1.00 97.00 84 PHE A CA 1
ATOM 626 C C . PHE A 1 84 ? -13.232 6.219 -7.590 1.00 97.00 84 PHE A C 1
ATOM 628 O O . PHE A 1 84 ? -13.871 5.581 -8.425 1.00 97.00 84 PHE A O 1
ATOM 635 N N . LEU A 1 85 ? -12.301 5.644 -6.821 1.00 96.94 85 LEU A N 1
ATOM 636 C CA . LEU A 1 85 ? -12.020 4.209 -6.778 1.00 96.94 85 LEU A CA 1
ATOM 637 C C . LEU A 1 85 ? -12.523 3.595 -5.463 1.00 96.94 85 LEU A C 1
ATOM 639 O O . LEU A 1 85 ? -12.591 4.255 -4.427 1.00 96.94 85 LEU A O 1
ATOM 643 N N . GLY A 1 86 ? -12.828 2.293 -5.483 1.00 95.31 86 GLY A N 1
ATOM 644 C CA . GLY A 1 86 ? -13.043 1.530 -4.251 1.00 95.31 86 GLY A CA 1
ATOM 645 C C . GLY A 1 86 ? -11.770 1.485 -3.396 1.00 95.31 86 GLY A C 1
ATOM 646 O O . GLY A 1 86 ? -10.665 1.498 -3.934 1.00 95.31 86 GLY A O 1
ATOM 647 N N . TYR A 1 87 ? -11.913 1.400 -2.068 1.00 96.31 87 TYR A N 1
ATOM 648 C CA . TYR A 1 87 ? -10.788 1.508 -1.122 1.00 96.31 87 TYR A CA 1
ATOM 649 C C . TYR A 1 87 ? -9.625 0.554 -1.429 1.00 96.31 87 TYR A C 1
ATOM 651 O O . TYR A 1 87 ? -8.483 0.996 -1.521 1.00 96.31 87 TYR A O 1
ATOM 659 N N . ALA A 1 88 ? -9.913 -0.736 -1.634 1.00 95.56 88 ALA A N 1
ATOM 660 C CA . ALA A 1 88 ? -8.882 -1.728 -1.930 1.00 95.56 88 ALA A CA 1
ATOM 661 C C . ALA A 1 88 ? -8.181 -1.444 -3.267 1.00 95.56 88 ALA A C 1
ATOM 663 O O . ALA A 1 88 ? -6.957 -1.458 -3.340 1.00 95.56 88 ALA A O 1
ATOM 664 N N . THR A 1 89 ? -8.940 -1.097 -4.311 1.00 96.31 89 THR A N 1
ATOM 665 C CA . THR A 1 89 ? -8.387 -0.717 -5.618 1.00 96.31 89 THR A CA 1
ATOM 666 C C . THR A 1 89 ? -7.490 0.514 -5.512 1.00 96.31 89 THR A C 1
ATOM 668 O O . THR A 1 89 ? -6.374 0.494 -6.023 1.00 96.31 89 THR A O 1
ATOM 671 N N . ALA A 1 90 ? -7.940 1.563 -4.819 1.00 97.50 90 ALA A N 1
ATOM 672 C CA . ALA A 1 90 ? -7.147 2.764 -4.577 1.00 97.50 90 ALA A CA 1
ATOM 673 C C . ALA A 1 90 ? -5.855 2.448 -3.808 1.00 97.50 90 ALA A C 1
ATOM 675 O O . ALA A 1 90 ? -4.793 2.948 -4.168 1.00 97.50 90 ALA A O 1
ATOM 676 N N . PHE A 1 91 ? -5.929 1.585 -2.790 1.00 97.44 91 PHE A N 1
ATOM 677 C CA . PHE A 1 91 ? -4.757 1.134 -2.043 1.00 97.44 91 PHE A CA 1
ATOM 678 C C . PHE A 1 91 ? -3.747 0.420 -2.949 1.00 97.44 91 PHE A C 1
ATOM 680 O O . PHE A 1 91 ? -2.577 0.792 -2.963 1.00 97.44 91 PHE A O 1
ATOM 687 N N . PHE A 1 92 ? -4.187 -0.559 -3.747 1.00 96.31 92 PHE A N 1
ATOM 688 C CA . PHE A 1 92 ? -3.290 -1.305 -4.634 1.00 96.31 92 PHE A CA 1
ATOM 689 C C . PHE A 1 92 ? -2.651 -0.424 -5.708 1.00 96.31 92 PHE A C 1
ATOM 691 O O . PHE A 1 92 ? -1.464 -0.578 -5.963 1.00 96.31 92 PHE A O 1
ATOM 698 N N . VAL A 1 93 ? -3.395 0.523 -6.288 1.00 96.75 93 VAL A N 1
ATOM 699 C CA . VAL A 1 93 ? -2.863 1.473 -7.285 1.00 96.75 93 VAL A CA 1
ATOM 700 C C . VAL A 1 93 ? -1.787 2.389 -6.696 1.00 96.75 93 VAL A C 1
ATOM 702 O O . VAL A 1 93 ? -0.865 2.778 -7.403 1.00 96.75 93 VAL A O 1
ATOM 705 N N . LEU A 1 94 ? -1.902 2.761 -5.420 1.00 96.94 94 LEU A N 1
ATOM 706 C CA . LEU A 1 94 ? -0.927 3.632 -4.759 1.00 96.94 94 LEU A CA 1
ATOM 707 C C . LEU A 1 94 ? 0.286 2.864 -4.215 1.00 96.94 94 LEU A C 1
ATOM 709 O O . LEU A 1 94 ? 1.368 3.436 -4.106 1.00 96.94 94 LEU A O 1
ATOM 713 N N . ALA A 1 95 ? 0.100 1.600 -3.828 1.00 95.38 95 ALA A N 1
ATOM 714 C CA . ALA A 1 95 ? 1.120 0.799 -3.153 1.00 95.38 95 ALA A CA 1
ATOM 715 C C . ALA A 1 95 ? 1.990 -0.052 -4.097 1.00 95.38 95 ALA A C 1
ATOM 717 O O . ALA A 1 95 ? 3.079 -0.471 -3.690 1.00 95.38 95 ALA A O 1
ATOM 718 N N . LEU A 1 96 ? 1.512 -0.350 -5.310 1.00 94.00 96 LEU A N 1
ATOM 719 C CA . LEU A 1 96 ? 2.193 -1.191 -6.301 1.00 94.00 96 LEU A CA 1
ATOM 720 C C . LEU A 1 96 ? 2.672 -0.357 -7.485 1.00 94.00 96 LEU A C 1
ATOM 722 O O . LEU A 1 96 ? 3.885 -0.466 -7.771 1.00 94.00 96 LEU A O 1
#

Secondary structure (DSSP, 8-state):
--HHHHHHHHHHHHHHHHHHHHHHHHHHTTSS--SS---HHHIIIIIHHHHHHHTTT---TT-TT----GGGHHHHHGGGG-TTS-HHHHHHHHH-

Radius of gyration: 17.53 Å; chains: 1; bounding box: 46×31×45 Å